Protein AF-A0A497PIT2-F1 (afdb_monomer_lite)

pLDDT: mean 93.41, std 5.1, range [70.62, 97.38]

Foldseek 3Di:
DDPVVVVLVVLLVVLQVVCCVPFVWDWPDDPVCVVQQKTWIAGPQGWIWMDGQQQFIWTPSDPPRTDTPADKDWDWDWDWDDDPPDTDIDIDTDIDGDGHNRSVVSSVVVSVVCCVPPVVD

Radius of gyration: 18.28 Å; chains: 1; bounding box: 51×36×44 Å

Structure (mmCIF, N/CA/C/O backbone):
data_AF-A0A497PIT2-F1
#
_entry.id   AF-A0A497PIT2-F1
#
loop_
_atom_site.group_PDB
_atom_site.id
_atom_site.type_symbol
_atom_site.label_atom_id
_atom_site.label_alt_id
_atom_site.label_comp_id
_atom_site.label_asym_id
_atom_site.label_entity_id
_atom_site.label_seq_id
_atom_site.pdbx_PDB_ins_code
_atom_site.Cartn_x
_atom_site.Cartn_y
_atom_site.Cartn_z
_atom_site.occupancy
_atom_site.B_iso_or_equiv
_atom_site.auth_seq_id
_atom_site.auth_comp_id
_atom_site.aut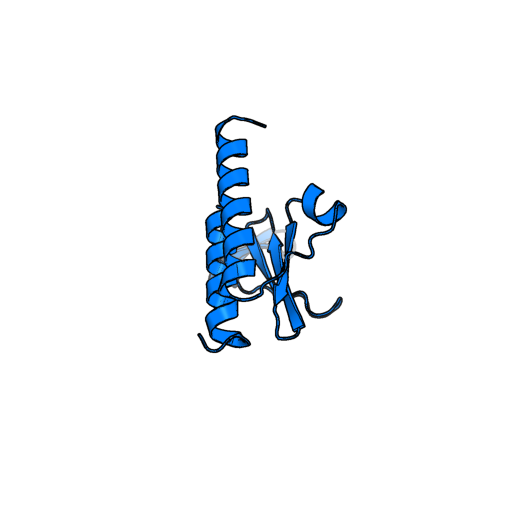h_asym_id
_atom_site.auth_atom_id
_atom_site.pdbx_PDB_model_num
ATOM 1 N N . MET A 1 1 ? -13.817 17.332 -4.713 1.00 77.44 1 MET A N 1
ATOM 2 C CA . MET A 1 1 ? -14.098 15.886 -4.838 1.00 77.44 1 MET A CA 1
ATOM 3 C C . MET A 1 1 ? -15.396 15.741 -5.615 1.00 77.44 1 MET A C 1
ATOM 5 O O . MET A 1 1 ? -16.397 16.308 -5.184 1.00 77.44 1 MET A O 1
ATOM 9 N N . THR A 1 2 ? -15.365 15.097 -6.780 1.00 94.88 2 THR A N 1
ATOM 10 C CA . THR A 1 2 ? -16.552 14.910 -7.636 1.00 94.88 2 THR A CA 1
ATOM 11 C C . THR A 1 2 ? -17.545 13.933 -6.995 1.00 94.88 2 TH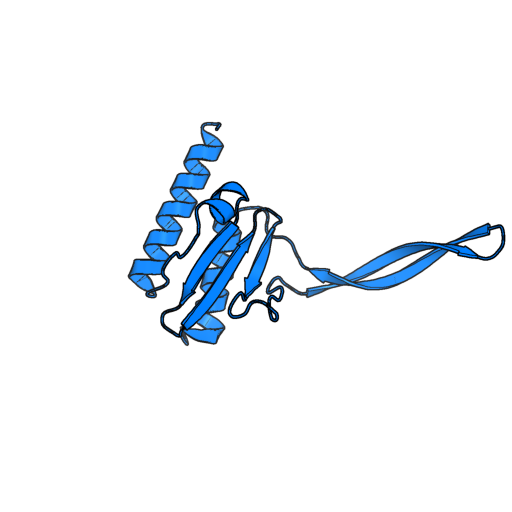R A C 1
ATOM 13 O O . THR A 1 2 ? -17.183 13.215 -6.062 1.00 94.88 2 THR A O 1
ATOM 16 N N . LYS A 1 3 ? -18.795 13.886 -7.481 1.00 96.44 3 LYS A N 1
ATOM 17 C CA . LYS A 1 3 ? -19.820 12.942 -6.990 1.00 96.44 3 LYS A CA 1
ATOM 18 C C . LYS A 1 3 ? -19.321 11.492 -7.038 1.00 96.44 3 LYS A C 1
ATOM 20 O O . LYS A 1 3 ? -19.297 10.825 -6.011 1.00 96.44 3 LYS A O 1
ATOM 25 N N . TRP A 1 4 ? -18.785 11.077 -8.184 1.00 92.56 4 TRP A N 1
ATOM 26 C CA . TRP A 1 4 ? -18.197 9.748 -8.370 1.00 92.56 4 TRP A CA 1
ATOM 27 C C . TRP A 1 4 ? -17.067 9.445 -7.373 1.00 92.56 4 TRP A C 1
ATOM 29 O O . TRP A 1 4 ? -17.020 8.369 -6.786 1.00 92.56 4 TRP A O 1
ATOM 39 N N . GLN A 1 5 ? -16.170 10.406 -7.118 1.00 90.94 5 GLN A N 1
ATOM 40 C CA . GLN A 1 5 ? -15.092 10.222 -6.137 1.00 90.94 5 GLN A CA 1
ATOM 41 C C . GLN A 1 5 ? -15.632 10.024 -4.712 1.00 90.94 5 GLN A C 1
ATOM 43 O O . GLN A 1 5 ? -15.065 9.240 -3.955 1.00 90.94 5 GLN A O 1
ATOM 48 N N . LYS A 1 6 ? -16.721 10.718 -4.348 1.00 94.12 6 LYS A N 1
ATOM 49 C CA . LYS A 1 6 ? -17.385 10.540 -3.047 1.00 94.12 6 LYS A CA 1
ATOM 50 C C . LYS A 1 6 ? -18.018 9.152 -2.933 1.00 94.12 6 LYS A C 1
ATOM 52 O O . LYS A 1 6 ? -17.839 8.504 -1.910 1.00 94.12 6 LYS A O 1
ATOM 57 N N . GLU A 1 7 ? -18.694 8.686 -3.980 1.00 95.12 7 GLU A N 1
ATOM 58 C CA . GLU A 1 7 ? -19.308 7.351 -4.028 1.00 95.12 7 GLU A CA 1
ATOM 59 C C . GLU A 1 7 ? -18.257 6.239 -3.910 1.00 95.12 7 GLU A C 1
ATOM 61 O O . GLU A 1 7 ? -18.412 5.320 -3.110 1.00 95.12 7 GLU A O 1
ATOM 66 N N . GLN A 1 8 ? -17.141 6.347 -4.640 1.00 93.44 8 GLN A N 1
ATOM 67 C CA . GLN A 1 8 ? -16.033 5.393 -4.518 1.00 93.44 8 GLN A CA 1
ATOM 68 C C . GLN A 1 8 ? -15.451 5.373 -3.102 1.00 93.44 8 GLN A C 1
ATOM 70 O O . GLN A 1 8 ? -15.217 4.302 -2.549 1.00 93.44 8 GLN A O 1
ATOM 75 N N . LEU A 1 9 ? -15.266 6.543 -2.485 1.00 93.94 9 LEU A N 1
ATOM 76 C CA . LEU A 1 9 ? -14.778 6.626 -1.111 1.00 93.94 9 LEU A CA 1
ATOM 77 C C . LEU A 1 9 ? -15.757 5.989 -0.114 1.00 93.94 9 LEU A C 1
ATOM 79 O O . LEU A 1 9 ? -15.330 5.287 0.797 1.00 93.94 9 LEU A O 1
ATOM 83 N N . GLN A 1 10 ? -17.063 6.203 -0.289 1.00 95.69 10 GLN A N 1
ATOM 84 C CA . GLN A 1 10 ? -18.088 5.566 0.539 1.00 95.69 10 GLN A CA 1
ATOM 85 C C . GLN A 1 10 ? -18.045 4.041 0.415 1.00 95.69 10 GLN A C 1
ATOM 87 O O . GLN A 1 10 ? -18.050 3.358 1.437 1.00 95.69 10 GLN A O 1
ATOM 92 N N . LEU A 1 11 ? -17.921 3.513 -0.806 1.00 95.88 11 LEU A N 1
ATOM 93 C CA . LEU A 1 11 ? -17.769 2.076 -1.051 1.00 95.88 11 LEU A CA 1
ATOM 94 C C . LEU A 1 11 ? -16.505 1.514 -0.393 1.00 95.88 11 LEU A C 1
ATOM 96 O O . LEU A 1 11 ? -16.554 0.485 0.276 1.00 95.88 11 LEU A O 1
ATOM 100 N N . GLU A 1 12 ? -15.370 2.197 -0.540 1.00 95.19 12 GLU A N 1
ATOM 101 C CA . GLU A 1 12 ? -14.109 1.794 0.086 1.00 95.19 12 GLU A CA 1
ATOM 102 C C . GLU A 1 12 ? -14.172 1.828 1.620 1.00 95.19 12 GLU A C 1
ATOM 104 O O . GLU A 1 12 ? -13.553 0.993 2.285 1.00 95.19 12 GLU A O 1
ATOM 109 N N . ASN A 1 13 ? -14.891 2.789 2.198 1.00 96.56 13 ASN A N 1
ATOM 110 C CA . ASN A 1 13 ? -15.081 2.887 3.643 1.00 96.56 13 ASN A CA 1
ATOM 111 C C . ASN A 1 13 ? -16.003 1.779 4.156 1.00 96.56 13 ASN A C 1
ATOM 113 O O . ASN A 1 13 ? -15.647 1.102 5.117 1.00 96.56 13 ASN A O 1
ATOM 117 N N . ALA A 1 14 ? -17.130 1.542 3.483 1.00 97.25 14 ALA A N 1
ATOM 118 C CA . ALA A 1 14 ? -18.041 0.448 3.810 1.00 97.25 14 ALA A CA 1
ATOM 119 C C . ALA A 1 14 ? -17.327 -0.911 3.742 1.00 97.25 14 ALA A C 1
ATOM 121 O O . ALA A 1 14 ? -17.448 -1.726 4.652 1.00 97.25 14 ALA A O 1
ATOM 122 N N . TYR A 1 15 ? -16.501 -1.120 2.714 1.00 97.00 15 TYR A N 1
ATOM 123 C CA . TYR A 1 15 ? -15.717 -2.344 2.572 1.00 97.00 15 TYR A CA 1
ATOM 124 C C . TYR A 1 15 ? -14.693 -2.522 3.703 1.00 97.00 15 TYR A C 1
ATOM 126 O O . TYR A 1 15 ? -14.515 -3.624 4.214 1.00 97.00 15 TYR A O 1
ATOM 134 N N . ALA A 1 16 ? -14.021 -1.449 4.127 1.00 96.38 16 ALA A N 1
ATOM 135 C CA . ALA A 1 16 ? -13.094 -1.516 5.256 1.00 96.38 16 ALA A CA 1
ATOM 136 C C . ALA A 1 16 ? -13.790 -1.841 6.584 1.00 96.38 16 ALA A C 1
ATOM 138 O O . ALA A 1 16 ? -13.256 -2.625 7.366 1.00 96.38 16 ALA A O 1
ATOM 139 N N . LEU A 1 17 ? -14.989 -1.298 6.810 1.00 97.00 17 LEU A N 1
ATOM 140 C CA . LEU A 1 17 ? -15.809 -1.656 7.968 1.00 97.00 17 LEU A CA 1
ATOM 141 C C . LEU A 1 17 ? -16.231 -3.131 7.928 1.00 97.00 17 LEU A C 1
ATOM 143 O O . LEU A 1 17 ? -16.183 -3.800 8.957 1.00 97.00 17 LEU A O 1
ATOM 147 N N . ALA A 1 18 ? -16.570 -3.661 6.749 1.00 96.81 18 ALA A N 1
ATOM 148 C CA . ALA A 1 18 ? -16.875 -5.082 6.587 1.00 96.81 18 ALA A CA 1
ATOM 149 C C . ALA A 1 18 ? -15.667 -5.971 6.935 1.00 96.81 18 ALA A C 1
ATOM 151 O O . ALA A 1 18 ? -15.812 -6.915 7.703 1.00 96.81 18 ALA A O 1
ATOM 152 N N . MET A 1 19 ? -14.457 -5.630 6.466 1.00 95.75 19 MET A N 1
ATOM 153 C CA . MET A 1 19 ? -13.229 -6.368 6.820 1.00 95.75 19 MET A CA 1
ATOM 154 C C . MET A 1 19 ? -12.954 -6.383 8.332 1.00 95.75 19 MET A C 1
ATOM 156 O O . MET A 1 19 ? -12.464 -7.381 8.865 1.00 95.75 19 MET A O 1
ATOM 160 N N . LEU A 1 20 ? -13.259 -5.285 9.028 1.00 96.38 20 LEU A N 1
ATOM 161 C CA . LEU A 1 20 ? -13.156 -5.219 10.484 1.00 96.38 20 LEU A CA 1
ATOM 162 C C . LEU A 1 20 ? -14.152 -6.171 11.154 1.00 96.38 20 LEU A C 1
ATOM 164 O O . LEU A 1 20 ? -13.763 -6.929 12.037 1.00 96.38 20 LEU A O 1
ATOM 168 N N . HIS A 1 21 ? -15.416 -6.137 10.734 1.00 95.25 21 HIS A N 1
ATOM 169 C CA . HIS A 1 21 ? -16.481 -6.923 11.351 1.00 95.25 21 HIS A CA 1
ATOM 170 C C . HIS A 1 21 ? -16.359 -8.431 11.065 1.00 95.25 21 HIS A C 1
ATOM 172 O O . HIS A 1 21 ? -16.546 -9.244 11.963 1.00 95.25 21 HIS A O 1
ATOM 178 N N . GLU A 1 22 ? -16.040 -8.817 9.828 1.00 93.81 22 GLU A N 1
ATOM 179 C CA . GLU A 1 22 ? -15.981 -10.226 9.405 1.00 93.81 22 GLU A CA 1
ATOM 180 C C . GLU A 1 22 ? -14.699 -10.938 9.857 1.00 93.81 22 GLU A C 1
ATOM 182 O O . GLU A 1 22 ? -14.717 -12.121 10.210 1.00 93.81 22 GLU A O 1
ATOM 187 N N . ASP A 1 23 ? -13.571 -10.228 9.815 1.00 94.31 23 ASP A N 1
ATOM 188 C CA . ASP A 1 23 ? -12.241 -10.836 9.901 1.00 94.31 23 ASP A CA 1
ATOM 189 C C . ASP A 1 23 ? -11.312 -10.147 10.910 1.00 94.31 23 ASP A C 1
ATOM 191 O O . ASP A 1 23 ? -10.137 -10.504 11.017 1.00 94.31 23 ASP A O 1
ATOM 195 N N . GLY A 1 24 ? -11.820 -9.174 11.675 1.00 94.81 24 GLY A N 1
ATOM 196 C CA . GLY A 1 24 ? -11.055 -8.480 12.712 1.00 94.81 24 GLY A CA 1
ATOM 197 C C . GLY A 1 24 ? -9.918 -7.616 12.162 1.00 94.81 24 GLY A C 1
ATOM 198 O O . GLY A 1 24 ? -8.969 -7.312 12.884 1.00 94.81 24 GLY A O 1
ATOM 199 N N . ILE A 1 25 ? -9.966 -7.249 10.877 1.00 96.25 25 ILE A N 1
ATOM 200 C CA . ILE A 1 25 ? -8.919 -6.456 10.229 1.00 96.25 25 ILE A CA 1
ATOM 201 C C . ILE A 1 25 ? -9.154 -4.974 10.533 1.00 96.25 25 ILE A C 1
ATOM 203 O O . ILE A 1 25 ? -10.074 -4.349 10.009 1.00 96.25 25 ILE A O 1
ATOM 207 N N . VAL A 1 26 ? -8.287 -4.389 11.355 1.00 96.69 26 VAL A N 1
ATOM 208 C CA . VAL A 1 26 ? -8.421 -3.006 11.828 1.00 96.69 26 VAL A CA 1
ATOM 209 C C . VAL A 1 26 ? -7.692 -2.049 10.895 1.00 96.69 26 VAL A C 1
ATOM 211 O O . VAL A 1 26 ? -6.523 -2.255 10.574 1.00 96.69 26 VAL A O 1
ATOM 214 N N . GLU A 1 27 ? -8.339 -0.957 10.491 1.00 96.62 27 GLU A N 1
ATOM 215 C CA . GLU A 1 27 ? -7.655 0.126 9.785 1.00 96.62 27 GLU A CA 1
ATOM 216 C C . GLU A 1 27 ? -6.792 0.952 10.754 1.00 96.62 27 GLU A C 1
ATOM 218 O O . GLU A 1 27 ? -7.284 1.517 11.726 1.00 96.62 27 GLU A O 1
ATOM 223 N N . THR A 1 28 ? -5.493 1.049 10.470 1.00 95.50 28 THR A N 1
ATOM 224 C CA . THR A 1 28 ? -4.496 1.790 11.265 1.00 95.50 28 THR A CA 1
A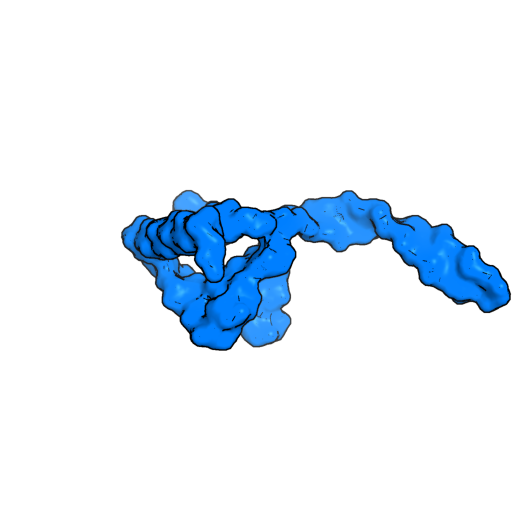TOM 225 C C . THR A 1 28 ? -3.890 2.961 10.487 1.00 95.50 28 THR A C 1
ATOM 227 O O . THR A 1 28 ? -2.782 3.422 10.769 1.00 95.50 28 THR A O 1
ATOM 230 N N . THR A 1 29 ? -4.615 3.455 9.481 1.00 95.25 29 THR A N 1
ATOM 231 C CA . THR A 1 29 ? -4.166 4.527 8.591 1.00 95.25 29 THR A CA 1
ATOM 232 C C . THR A 1 29 ? -3.932 5.841 9.344 1.00 95.25 29 THR A C 1
ATOM 234 O O . THR A 1 29 ? -4.834 6.411 9.952 1.00 95.25 29 THR A O 1
ATOM 237 N N . THR A 1 30 ? -2.723 6.392 9.240 1.00 94.94 30 THR A N 1
ATOM 238 C CA . THR A 1 30 ? -2.391 7.718 9.789 1.00 94.94 30 THR A CA 1
ATOM 239 C C . THR A 1 30 ? -2.886 8.856 8.890 1.00 94.94 30 THR A C 1
ATOM 241 O O . THR A 1 30 ? -3.006 8.707 7.672 1.00 94.94 30 THR A O 1
ATOM 244 N N . LYS A 1 31 ? -3.065 10.062 9.452 1.00 96.06 31 LYS A N 1
ATOM 245 C CA . LYS A 1 31 ? -3.466 11.266 8.688 1.00 96.06 31 LYS A CA 1
ATOM 246 C C . LYS A 1 31 ? -2.546 11.548 7.489 1.00 96.06 31 LYS A C 1
ATOM 248 O O . LYS A 1 31 ? -3.015 11.912 6.412 1.00 96.06 31 LYS A O 1
ATOM 253 N N . ARG A 1 32 ? -1.229 11.350 7.656 1.00 95.19 32 ARG A N 1
ATOM 254 C CA . ARG A 1 32 ? -0.235 11.522 6.580 1.00 95.19 32 ARG A CA 1
ATOM 255 C C . ARG A 1 32 ? -0.422 10.487 5.470 1.00 95.19 32 ARG A C 1
ATOM 257 O O . ARG A 1 32 ? -0.370 10.844 4.297 1.00 95.19 32 ARG A O 1
ATOM 264 N N . GLN A 1 33 ? -0.641 9.224 5.829 1.00 94.00 33 GLN A N 1
ATOM 265 C CA . GLN A 1 33 ? -0.897 8.156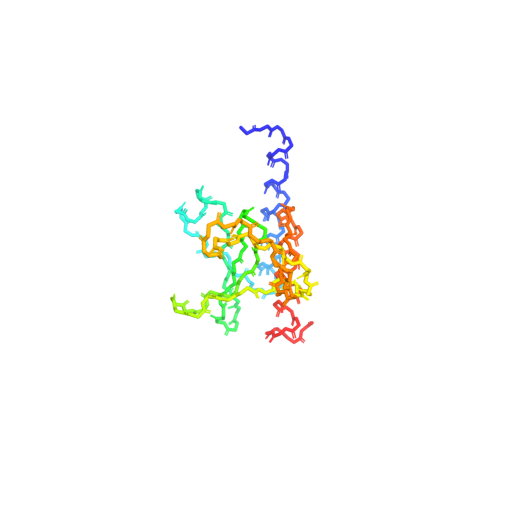 4.859 1.00 94.00 33 GLN A CA 1
ATOM 266 C C . GLN A 1 33 ? -2.191 8.409 4.089 1.00 94.00 33 GLN A C 1
ATOM 268 O O . GLN A 1 33 ? -2.179 8.336 2.863 1.00 94.00 33 GLN A O 1
ATOM 273 N N . TRP A 1 34 ? -3.250 8.823 4.785 1.00 94.19 34 TRP A N 1
ATOM 274 C CA . TRP A 1 34 ? -4.522 9.179 4.168 1.00 94.19 34 TRP A CA 1
ATOM 275 C C . TRP A 1 34 ? -4.368 10.294 3.129 1.00 94.19 34 TRP A C 1
ATOM 277 O O . TRP A 1 34 ? -4.813 10.153 1.992 1.00 94.19 34 TRP A O 1
ATOM 287 N N . LYS A 1 35 ? -3.644 11.372 3.474 1.00 94.06 35 LYS A N 1
ATOM 288 C CA . LYS A 1 35 ? -3.340 12.473 2.540 1.00 94.06 35 LYS A CA 1
ATOM 289 C C . LYS A 1 35 ? -2.593 11.987 1.290 1.00 94.06 35 LYS A C 1
ATOM 291 O O . LYS A 1 35 ? -2.832 12.493 0.197 1.00 94.06 35 LYS A O 1
ATOM 296 N N . ASN A 1 36 ? -1.733 10.982 1.439 1.00 92.50 36 ASN A N 1
ATOM 297 C CA . ASN A 1 36 ? -0.993 10.364 0.337 1.00 92.50 36 ASN A CA 1
ATOM 298 C C . ASN A 1 36 ? -1.810 9.309 -0.441 1.00 92.50 36 ASN A C 1
ATOM 300 O O . ASN A 1 36 ? -1.313 8.752 -1.422 1.00 92.50 36 ASN A O 1
ATOM 304 N N . GLY A 1 37 ? -3.054 9.032 -0.037 1.00 92.06 37 GLY A N 1
ATOM 305 C CA . GLY A 1 37 ? -3.898 7.993 -0.630 1.00 92.06 37 GLY A CA 1
ATOM 306 C C . GLY A 1 37 ? -3.426 6.574 -0.302 1.00 92.06 37 GLY A C 1
ATOM 307 O O . GLY A 1 37 ? -3.575 5.667 -1.121 1.00 92.06 37 GLY A O 1
ATOM 308 N N . THR A 1 38 ? -2.813 6.394 0.866 1.00 95.31 38 THR A N 1
ATOM 309 C CA . THR A 1 38 ? -2.433 5.093 1.416 1.00 95.31 38 THR A CA 1
ATOM 310 C C . THR A 1 38 ? -3.393 4.725 2.536 1.00 95.31 38 THR A C 1
ATOM 312 O O . THR A 1 38 ? -3.628 5.543 3.423 1.00 95.31 38 THR A O 1
ATOM 315 N N . ARG A 1 39 ? -3.889 3.486 2.527 1.00 95.94 39 ARG A N 1
ATOM 316 C CA . ARG A 1 39 ? -4.663 2.908 3.634 1.00 95.94 39 ARG A CA 1
ATOM 317 C C . ARG A 1 39 ? -3.936 1.701 4.197 1.00 95.94 39 ARG A C 1
ATOM 319 O O . ARG A 1 39 ? -3.547 0.827 3.421 1.00 95.94 39 ARG A O 1
ATOM 326 N N . GLN A 1 40 ? -3.732 1.674 5.506 1.00 96.00 40 GLN A N 1
ATOM 327 C CA . GLN A 1 40 ? -3.011 0.625 6.217 1.00 96.00 40 GLN A CA 1
ATOM 328 C C . GLN A 1 40 ? -3.959 -0.136 7.139 1.00 96.00 40 GLN A C 1
ATOM 330 O O . GLN A 1 40 ? -4.810 0.448 7.798 1.00 96.00 40 GLN A O 1
ATOM 335 N N . PHE A 1 41 ? -3.776 -1.446 7.187 1.00 96.69 41 PHE A N 1
ATOM 336 C CA . PHE A 1 41 ? -4.607 -2.386 7.912 1.00 96.69 41 PHE A CA 1
ATOM 337 C C . PHE A 1 41 ? -3.726 -3.295 8.756 1.00 96.69 41 PHE A C 1
ATOM 339 O O . PHE A 1 41 ? -2.688 -3.767 8.288 1.00 96.69 41 PHE A O 1
ATOM 346 N N . LYS A 1 42 ? -4.150 -3.555 9.988 1.00 96.12 42 LYS A N 1
ATOM 347 C CA . LYS A 1 42 ? -3.529 -4.501 10.904 1.00 96.12 42 LYS A CA 1
ATOM 348 C C . LYS A 1 42 ? -4.444 -5.709 11.051 1.00 96.12 42 LYS A C 1
ATOM 350 O O . LYS A 1 42 ? -5.624 -5.572 11.357 1.00 96.12 42 LYS A O 1
ATOM 355 N N . LEU A 1 43 ? -3.888 -6.883 10.792 1.00 95.25 43 LEU A N 1
ATOM 356 C CA . LEU A 1 43 ? -4.586 -8.153 10.923 1.00 95.25 43 LEU A CA 1
ATOM 357 C C . LEU A 1 43 ? -4.620 -8.576 12.400 1.00 95.25 43 LEU A C 1
ATOM 359 O O . LEU A 1 43 ? -3.714 -8.200 13.154 1.00 95.25 43 LEU A O 1
ATOM 363 N N . PRO A 1 44 ? -5.592 -9.412 12.809 1.00 94.19 44 PRO A N 1
ATOM 364 C CA . PRO A 1 44 ? -5.643 -9.958 14.169 1.00 94.19 44 PRO A CA 1
ATOM 365 C C . PRO A 1 44 ? -4.399 -10.793 14.512 1.00 94.19 44 PRO A C 1
ATOM 367 O O . PRO A 1 44 ? -3.960 -10.828 15.655 1.00 94.19 44 PRO A O 1
ATOM 370 N N . THR A 1 45 ? -3.761 -11.389 13.505 1.00 91.94 45 THR A N 1
ATOM 371 C CA . THR A 1 45 ? -2.504 -12.146 13.607 1.00 91.94 45 THR A CA 1
ATOM 372 C C . THR A 1 45 ? -1.252 -11.264 13.748 1.00 91.94 45 THR A C 1
ATOM 374 O O . THR A 1 45 ? -0.136 -11.774 13.823 1.00 91.94 45 THR A O 1
ATOM 377 N N . GLY A 1 46 ? -1.411 -9.935 13.771 1.00 90.44 46 GLY A N 1
ATOM 378 C CA . GLY A 1 46 ? -0.353 -8.962 14.054 1.00 90.44 46 GLY A CA 1
ATOM 379 C C . GLY A 1 46 ? 0.333 -8.352 12.828 1.00 90.44 46 GLY A C 1
ATOM 380 O O . GLY A 1 46 ? 0.969 -7.303 12.953 1.00 90.44 46 GLY A O 1
ATOM 381 N N . GLN A 1 47 ? 0.186 -8.937 11.634 1.00 92.69 47 GLN A N 1
ATOM 382 C CA . GLN A 1 47 ? 0.801 -8.400 10.416 1.00 92.69 47 GLN A CA 1
ATOM 383 C C . GLN A 1 47 ? 0.090 -7.133 9.938 1.00 92.69 47 GLN A C 1
ATOM 385 O O . GLN A 1 47 ? -1.115 -6.962 10.111 1.00 92.69 47 GLN A O 1
ATOM 390 N N . SER A 1 48 ? 0.848 -6.248 9.294 1.00 94.75 48 SER A N 1
ATOM 391 C CA . SER A 1 48 ? 0.318 -5.024 8.695 1.00 94.75 48 SER A CA 1
ATOM 392 C C . SER A 1 48 ? 0.398 -5.084 7.175 1.00 94.75 48 SER A C 1
ATOM 394 O O . SER A 1 48 ? 1.444 -5.409 6.613 1.00 94.75 48 SER A O 1
ATOM 396 N N . LEU A 1 49 ? -0.701 -4.747 6.508 1.00 95.69 49 LEU A N 1
ATOM 397 C CA . LEU A 1 49 ? -0.818 -4.654 5.055 1.00 95.69 49 LEU A CA 1
ATOM 398 C C . LEU A 1 49 ? -1.271 -3.246 4.669 1.00 95.69 49 LEU A C 1
ATOM 400 O O . LEU A 1 49 ? -1.992 -2.599 5.420 1.00 95.69 49 LEU A O 1
ATOM 404 N N . ALA A 1 50 ? -0.883 -2.761 3.493 1.00 96.19 50 ALA A N 1
ATOM 405 C CA . ALA A 1 50 ? -1.313 -1.450 3.022 1.00 96.19 50 ALA A CA 1
ATOM 406 C C . ALA A 1 50 ? -1.638 -1.432 1.530 1.00 96.19 50 ALA A C 1
ATOM 408 O O . ALA A 1 50 ? -0.980 -2.080 0.712 1.00 96.19 50 ALA A O 1
ATOM 409 N N . THR A 1 51 ? -2.638 -0.629 1.178 1.00 97.06 51 THR A N 1
ATOM 410 C CA . THR A 1 51 ? -2.982 -0.276 -0.202 1.00 97.06 51 THR A CA 1
ATOM 411 C C . THR A 1 51 ? -2.483 1.131 -0.508 1.00 97.06 51 THR A C 1
ATOM 413 O O . THR A 1 51 ? -2.592 2.026 0.326 1.00 97.06 51 THR A O 1
ATOM 416 N N . TYR A 1 52 ? -1.937 1.332 -1.705 1.00 95.94 52 TYR A N 1
ATOM 417 C CA . TYR A 1 52 ? -1.368 2.603 -2.147 1.00 95.94 52 TYR A CA 1
ATOM 418 C C . TYR A 1 52 ? -2.105 3.115 -3.383 1.00 95.94 52 TYR A C 1
ATOM 420 O O . TYR A 1 52 ? -2.412 2.344 -4.295 1.00 95.94 52 TYR A O 1
ATOM 428 N N . LYS A 1 53 ? -2.288 4.437 -3.474 1.00 94.69 53 LYS A N 1
ATOM 429 C CA . LYS A 1 53 ? -2.863 5.121 -4.647 1.00 94.69 53 LYS A CA 1
ATOM 430 C C . LYS A 1 53 ? -2.171 4.773 -5.970 1.00 94.69 53 LYS A C 1
ATOM 432 O O . LYS A 1 53 ? -2.820 4.755 -7.008 1.00 94.69 53 LYS A O 1
ATOM 437 N N . SER A 1 54 ? -0.874 4.461 -5.940 1.00 94.81 54 SER A N 1
ATOM 438 C CA . SER A 1 54 ? -0.092 4.034 -7.113 1.00 94.81 54 SER A CA 1
ATOM 439 C C . SER A 1 54 ? -0.446 2.636 -7.638 1.00 94.81 54 SER A C 1
ATOM 441 O O . SER A 1 54 ? 0.165 2.168 -8.592 1.00 94.81 54 SER A O 1
ATOM 443 N N . GLY A 1 55 ? -1.405 1.949 -7.014 1.00 96.06 55 GLY A N 1
ATOM 444 C CA . GLY A 1 55 ? -1.900 0.646 -7.446 1.00 96.06 55 GLY A CA 1
ATOM 445 C C . GLY A 1 55 ? -1.231 -0.548 -6.768 1.00 96.06 55 GLY A C 1
ATOM 446 O O . GLY A 1 55 ? -1.588 -1.695 -7.042 1.00 96.06 55 GLY A O 1
ATOM 447 N N . TYR A 1 56 ? -0.279 -0.295 -5.872 1.00 96.75 56 TYR A N 1
ATOM 448 C CA . TYR A 1 56 ? 0.393 -1.340 -5.110 1.00 96.75 56 TYR A CA 1
ATOM 449 C C . TYR A 1 56 ? -0.398 -1.748 -3.869 1.00 96.75 56 TYR A C 1
ATOM 451 O O . TYR A 1 56 ? -1.003 -0.922 -3.186 1.00 96.75 56 TYR A O 1
ATOM 459 N N . VAL A 1 57 ? -0.297 -3.029 -3.543 1.00 96.81 57 VAL A N 1
ATOM 460 C CA . VAL A 1 57 ? -0.624 -3.608 -2.246 1.00 96.81 57 VAL A CA 1
ATOM 461 C C . VAL A 1 57 ? 0.672 -4.175 -1.677 1.00 96.81 57 VAL A C 1
ATOM 463 O O . VAL A 1 57 ? 1.425 -4.851 -2.386 1.00 96.81 57 VAL A O 1
ATOM 466 N N . ARG A 1 58 ? 0.991 -3.842 -0.428 1.00 95.38 58 ARG A N 1
ATOM 467 C CA . ARG A 1 58 ? 2.266 -4.212 0.197 1.00 95.38 58 ARG A CA 1
ATOM 468 C C . ARG A 1 58 ? 2.057 -4.778 1.586 1.00 95.38 58 ARG A C 1
ATOM 470 O O . ARG A 1 58 ? 1.088 -4.436 2.262 1.00 95.38 58 ARG A O 1
ATOM 477 N N . ARG A 1 59 ? 3.010 -5.603 2.003 1.00 94.06 59 ARG A N 1
ATOM 478 C CA . ARG A 1 59 ? 3.212 -5.938 3.409 1.00 94.06 59 ARG A CA 1
ATOM 479 C C . ARG A 1 59 ? 4.067 -4.848 4.059 1.00 94.06 59 ARG A C 1
ATOM 481 O O . ARG A 1 59 ? 5.013 -4.370 3.438 1.00 94.06 59 ARG A O 1
ATOM 488 N N . CYS A 1 60 ? 3.689 -4.439 5.264 1.00 91.50 60 CYS A N 1
ATOM 489 C CA . CYS A 1 60 ? 4.225 -3.295 6.008 1.00 91.50 60 CYS A CA 1
ATOM 490 C C . CYS A 1 60 ? 4.455 -3.650 7.488 1.00 91.50 60 CYS A C 1
ATOM 492 O O . CYS A 1 60 ? 4.154 -2.859 8.374 1.00 91.50 60 CYS A O 1
ATOM 494 N N . ASP A 1 61 ? 4.916 -4.867 7.761 1.00 83.56 61 ASP A N 1
ATOM 495 C CA . ASP A 1 61 ? 5.152 -5.388 9.112 1.00 83.56 61 ASP A CA 1
ATOM 496 C C . ASP A 1 61 ? 6.432 -4.853 9.772 1.00 83.56 61 ASP A C 1
ATOM 498 O O . ASP A 1 61 ? 6.563 -4.934 10.987 1.00 83.56 61 ASP A O 1
ATOM 502 N N . SER A 1 62 ? 7.350 -4.284 8.991 1.00 77.75 62 SER A N 1
ATOM 503 C CA . SER A 1 62 ? 8.564 -3.627 9.479 1.00 77.75 62 SER A CA 1
ATOM 504 C C . SER A 1 62 ? 8.933 -2.434 8.590 1.00 77.75 62 SER A C 1
ATOM 506 O O . SER A 1 62 ? 8.444 -2.313 7.463 1.00 77.75 62 SER A O 1
ATOM 508 N N . SER A 1 63 ? 9.802 -1.553 9.089 1.00 73.62 63 SER A N 1
ATOM 509 C CA . SER A 1 63 ? 10.316 -0.379 8.370 1.00 73.62 63 SER A CA 1
ATOM 510 C C . SER A 1 63 ? 11.238 -0.741 7.197 1.00 73.62 63 SER A C 1
ATOM 512 O O . SER A 1 63 ? 11.289 -0.006 6.213 1.00 73.62 63 SER A O 1
ATOM 514 N N . ASP A 1 64 ? 11.923 -1.881 7.272 1.00 72.81 64 ASP A N 1
ATOM 515 C CA . ASP A 1 64 ? 12.929 -2.363 6.315 1.00 72.81 64 ASP A CA 1
ATOM 516 C C . ASP A 1 64 ? 12.403 -3.448 5.354 1.00 72.81 64 ASP A C 1
ATOM 518 O O . ASP A 1 64 ? 12.948 -3.647 4.270 1.00 72.81 64 ASP A O 1
ATOM 522 N N . ARG A 1 65 ? 11.309 -4.135 5.708 1.00 70.62 65 ARG A N 1
ATOM 523 C CA . ARG A 1 65 ? 10.774 -5.295 4.961 1.00 70.62 65 ARG A CA 1
ATOM 524 C C . ARG A 1 65 ? 9.465 -4.992 4.244 1.00 70.62 65 ARG A C 1
ATOM 526 O O . ARG A 1 65 ? 8.558 -5.820 4.191 1.00 70.62 65 ARG A O 1
ATOM 533 N N . ILE A 1 66 ? 9.365 -3.806 3.650 1.00 85.56 66 ILE A N 1
ATOM 534 C CA . ILE A 1 66 ? 8.189 -3.413 2.871 1.00 85.56 66 ILE A CA 1
ATOM 535 C C . ILE A 1 66 ? 8.289 -4.007 1.461 1.00 85.56 66 ILE A C 1
ATOM 537 O O . ILE A 1 66 ? 9.061 -3.525 0.632 1.00 85.56 66 ILE A O 1
ATOM 541 N N . TRP A 1 67 ? 7.483 -5.026 1.145 1.00 90.25 67 TRP A N 1
ATOM 542 C CA . TRP A 1 67 ? 7.524 -5.694 -0.166 1.00 90.25 67 TRP A CA 1
ATOM 543 C C . TRP A 1 67 ? 6.160 -5.779 -0.866 1.00 90.25 67 TRP A C 1
ATOM 545 O O . TRP A 1 67 ? 5.095 -5.717 -0.253 1.00 90.25 67 TRP A O 1
ATOM 555 N N . GLN A 1 68 ? 6.208 -5.860 -2.201 1.00 93.75 68 GLN A N 1
ATOM 556 C CA . GLN A 1 68 ? 5.055 -5.763 -3.105 1.00 93.75 68 GLN A CA 1
ATOM 557 C C . GLN A 1 68 ? 4.343 -7.114 -3.269 1.00 93.75 68 GLN A C 1
ATOM 559 O O . GLN A 1 68 ? 4.963 -8.085 -3.709 1.00 93.75 68 GLN A O 1
ATOM 564 N N . LEU A 1 69 ? 3.034 -7.147 -2.999 1.00 95.12 69 LEU A N 1
ATOM 565 C CA . LEU A 1 69 ? 2.205 -8.359 -3.054 1.00 95.12 69 LEU A CA 1
ATOM 566 C C . LEU A 1 69 ? 1.565 -8.610 -4.424 1.00 95.12 69 LEU A C 1
ATOM 568 O O . LEU A 1 69 ? 1.196 -9.738 -4.734 1.00 95.12 69 LEU A O 1
ATOM 572 N N . ASN A 1 70 ? 1.420 -7.568 -5.244 1.00 96.12 70 ASN A N 1
ATOM 573 C CA . ASN A 1 70 ? 0.790 -7.644 -6.562 1.00 96.12 70 ASN A CA 1
ATOM 574 C C . ASN A 1 70 ? 1.369 -8.777 -7.433 1.00 96.12 70 ASN A C 1
ATOM 576 O O . ASN A 1 70 ? 2.555 -9.118 -7.332 1.00 96.12 70 ASN A O 1
ATOM 580 N N . HIS A 1 71 ? 0.558 -9.304 -8.355 1.00 93.88 71 HIS A N 1
ATOM 581 C CA . HIS A 1 71 ? 0.982 -10.363 -9.275 1.00 93.88 71 HIS A CA 1
ATOM 582 C C . HIS A 1 71 ? 2.252 -9.982 -10.041 1.00 93.88 71 HIS A C 1
ATOM 584 O O . HIS A 1 71 ? 2.363 -8.874 -10.574 1.00 93.88 71 HIS A O 1
ATOM 590 N N . LYS A 1 72 ? 3.212 -10.911 -10.068 1.00 95.31 72 LYS A N 1
ATOM 591 C CA . LYS A 1 72 ? 4.508 -10.771 -10.737 1.00 95.31 72 LYS A CA 1
ATOM 592 C C . LYS A 1 72 ? 4.425 -11.369 -12.134 1.00 95.31 72 LYS A C 1
ATOM 594 O O . LYS A 1 72 ? 3.990 -12.505 -12.274 1.00 95.31 72 LYS A O 1
ATOM 599 N N . TYR A 1 73 ? 4.894 -10.643 -13.140 1.00 95.25 73 TYR A N 1
ATOM 600 C CA . TYR A 1 73 ? 5.008 -11.148 -14.509 1.00 95.25 73 TYR A CA 1
ATOM 601 C C . TYR A 1 73 ? 6.345 -10.731 -15.126 1.00 95.25 73 TYR A C 1
ATOM 603 O O . TYR A 1 73 ? 6.975 -9.774 -14.668 1.00 95.25 73 TYR A O 1
ATOM 611 N N . LYS A 1 74 ? 6.813 -11.475 -16.132 1.00 95.38 74 LYS A N 1
ATOM 612 C CA . LYS A 1 74 ? 8.002 -11.107 -16.913 1.00 95.38 74 LYS A CA 1
ATOM 613 C C . LYS A 1 74 ? 7.575 -10.185 -18.050 1.00 95.38 74 LYS A C 1
ATOM 615 O O . LYS A 1 74 ? 6.603 -10.479 -18.738 1.00 95.38 74 LYS A O 1
ATOM 620 N N . ARG A 1 75 ? 8.299 -9.086 -18.250 1.00 93.56 75 ARG A N 1
ATOM 621 C CA . ARG A 1 75 ? 8.118 -8.183 -19.388 1.00 93.56 75 ARG A CA 1
ATOM 622 C C . ARG A 1 75 ? 9.451 -7.904 -20.062 1.00 93.56 75 ARG A C 1
ATOM 624 O O . ARG A 1 75 ? 10.475 -7.759 -19.394 1.00 93.56 75 ARG A O 1
ATOM 631 N N . LYS A 1 76 ? 9.413 -7.750 -21.379 1.00 95.69 76 LYS A N 1
ATOM 632 C CA . LYS A 1 76 ? 10.530 -7.203 -22.143 1.00 95.69 76 LYS A CA 1
ATOM 633 C C . LYS A 1 76 ? 10.602 -5.705 -21.871 1.00 95.69 76 LYS A C 1
ATOM 635 O O . LYS A 1 76 ? 9.630 -4.985 -22.076 1.00 95.69 76 LYS A O 1
ATOM 640 N N . THR A 1 77 ? 11.721 -5.247 -21.331 1.00 93.25 77 THR A N 1
ATOM 641 C CA . THR A 1 77 ? 12.013 -3.825 -21.137 1.00 93.25 77 THR A CA 1
ATOM 642 C C . THR A 1 77 ? 13.187 -3.462 -22.024 1.00 93.25 77 THR A C 1
ATOM 644 O O . THR A 1 77 ? 14.142 -4.227 -22.127 1.00 93.25 77 THR A O 1
ATOM 647 N N . ARG A 1 78 ? 13.106 -2.303 -22.671 1.00 94.62 78 ARG A N 1
ATOM 648 C CA . ARG A 1 78 ? 14.178 -1.777 -23.509 1.00 94.62 78 ARG A CA 1
ATOM 649 C C . ARG A 1 78 ? 14.831 -0.611 -22.800 1.00 94.62 78 ARG A C 1
ATOM 651 O O . ARG A 1 78 ? 14.126 0.298 -22.367 1.00 94.62 78 ARG A O 1
ATOM 658 N N . TRP A 1 79 ? 16.148 -0.663 -22.673 1.00 92.69 79 TRP A N 1
ATOM 659 C CA . TRP A 1 79 ? 16.952 0.428 -22.138 1.00 92.69 79 TRP A CA 1
ATOM 660 C C . TRP A 1 79 ? 17.912 0.893 -23.220 1.00 92.69 79 TRP A C 1
ATOM 662 O O . TRP A 1 79 ? 18.525 0.075 -23.909 1.00 92.69 79 TRP A O 1
ATOM 672 N N . THR A 1 80 ? 18.004 2.206 -23.380 1.00 93.81 80 THR A N 1
ATOM 673 C CA . THR A 1 80 ? 18.970 2.827 -24.279 1.00 93.81 80 THR A CA 1
ATOM 674 C C . THR A 1 80 ? 20.172 3.245 -23.457 1.00 93.81 80 THR A C 1
ATOM 676 O O . THR A 1 80 ? 20.024 3.916 -22.437 1.00 93.81 80 THR A O 1
ATOM 679 N N . PHE A 1 81 ? 21.348 2.831 -23.905 1.00 94.00 81 PHE A N 1
ATOM 680 C CA . PHE A 1 81 ? 22.621 3.179 -23.300 1.00 94.00 81 PHE A CA 1
ATOM 681 C C . PHE A 1 81 ? 23.489 3.901 -24.317 1.00 94.00 81 PHE A C 1
ATOM 683 O O . PHE A 1 81 ? 23.327 3.710 -25.523 1.00 94.00 81 PHE A O 1
ATOM 690 N N . LEU A 1 82 ? 24.424 4.698 -23.817 1.00 95.38 82 LEU A N 1
ATOM 691 C CA . LEU A 1 82 ? 25.526 5.195 -24.620 1.00 95.38 82 LEU A CA 1
ATOM 692 C C . LEU A 1 82 ? 26.631 4.130 -24.611 1.00 95.38 82 LEU A C 1
ATOM 694 O O . LEU A 1 82 ? 27.132 3.780 -23.544 1.00 95.38 82 LEU A O 1
ATOM 698 N N . ASP A 1 83 ? 26.958 3.587 -25.780 1.00 89.56 83 ASP A N 1
ATOM 699 C CA . ASP A 1 83 ? 28.041 2.622 -25.980 1.00 89.56 83 ASP A CA 1
ATOM 700 C C . ASP A 1 83 ? 29.079 3.285 -26.899 1.00 89.56 83 ASP A C 1
ATOM 702 O O . ASP A 1 83 ? 28.877 3.430 -28.109 1.00 89.56 83 ASP A O 1
ATOM 706 N N . GLY A 1 84 ? 30.131 3.843 -26.295 1.00 88.75 84 GLY A N 1
ATOM 707 C CA . GLY A 1 84 ? 31.047 4.762 -26.977 1.00 88.75 84 GLY A CA 1
ATOM 708 C C . GLY A 1 84 ? 30.341 6.047 -27.432 1.00 88.75 84 GLY A C 1
ATOM 709 O O . GLY A 1 84 ? 29.802 6.786 -26.613 1.00 88.75 84 GLY A O 1
ATOM 710 N N . ASN A 1 85 ? 30.335 6.307 -28.744 1.00 91.19 85 ASN A N 1
ATOM 711 C CA . ASN A 1 85 ? 29.684 7.479 -29.352 1.00 91.19 85 ASN A CA 1
ATOM 712 C C . ASN A 1 85 ? 28.270 7.201 -29.897 1.00 91.19 85 ASN A C 1
ATOM 714 O O . ASN A 1 85 ? 27.678 8.083 -30.519 1.00 91.19 85 ASN A O 1
ATOM 718 N N . GLN A 1 86 ? 27.725 5.993 -29.716 1.00 91.56 86 GLN A N 1
ATOM 719 C CA . GLN A 1 86 ? 26.434 5.604 -30.292 1.00 91.56 86 GLN A CA 1
ATOM 720 C C . GLN A 1 86 ? 25.409 5.248 -29.213 1.00 91.56 86 GLN A C 1
ATOM 722 O O . GLN A 1 86 ? 25.732 4.652 -28.185 1.00 91.56 86 GLN A O 1
ATOM 727 N N . LEU A 1 87 ? 24.145 5.601 -29.460 1.00 95.31 87 LEU A N 1
ATOM 728 C CA . LEU A 1 87 ? 23.024 5.177 -28.624 1.00 95.31 87 LEU A CA 1
ATOM 729 C C . LEU A 1 87 ? 22.560 3.785 -29.056 1.00 95.31 87 LEU A C 1
ATOM 731 O O . LEU A 1 87 ? 22.058 3.607 -30.164 1.00 95.31 87 LEU A O 1
ATOM 735 N N . VAL A 1 88 ? 22.693 2.809 -28.161 1.00 94.06 88 VAL A N 1
ATOM 736 C CA . VAL A 1 88 ? 22.304 1.416 -28.399 1.00 94.06 88 VAL A CA 1
ATOM 737 C C . VAL A 1 88 ? 21.129 1.050 -27.500 1.00 94.06 88 VAL A C 1
ATOM 739 O O . VAL A 1 88 ? 21.196 1.175 -26.276 1.00 94.06 88 VAL A O 1
ATOM 742 N N . THR A 1 89 ? 20.045 0.550 -28.095 1.00 94.75 89 THR A N 1
ATOM 743 C CA . THR A 1 89 ? 18.890 0.021 -27.359 1.00 94.75 89 THR A CA 1
ATOM 744 C C . THR A 1 89 ? 19.029 -1.487 -27.164 1.00 94.75 89 THR A C 1
ATOM 746 O O . THR A 1 89 ? 19.050 -2.245 -28.131 1.00 94.75 89 THR A O 1
ATOM 749 N N . LYS A 1 90 ? 19.082 -1.934 -25.905 1.00 93.12 90 LYS A N 1
ATOM 750 C CA . LYS A 1 90 ? 19.154 -3.355 -25.523 1.00 93.12 90 LYS A CA 1
ATOM 751 C C . LYS A 1 90 ? 17.830 -3.802 -24.893 1.00 93.12 90 LYS A C 1
ATOM 753 O O . LYS A 1 90 ? 17.185 -3.035 -24.175 1.00 93.12 90 LYS A O 1
ATOM 758 N N . GLU A 1 91 ? 17.414 -5.037 -25.170 1.00 95.56 91 GLU A N 1
ATOM 759 C CA . GLU A 1 91 ? 16.176 -5.636 -24.654 1.00 95.56 91 GLU A CA 1
ATOM 760 C C . GLU A 1 91 ? 16.480 -6.650 -23.543 1.00 95.56 91 GLU A C 1
ATOM 762 O O . GLU A 1 91 ? 17.318 -7.533 -23.705 1.00 95.56 91 GLU A O 1
ATOM 767 N N . PHE A 1 92 ? 15.772 -6.541 -22.419 1.00 93.88 92 PHE A N 1
ATOM 768 C CA . PHE A 1 92 ? 15.950 -7.397 -21.247 1.00 93.88 92 PHE A CA 1
ATOM 769 C C . PHE A 1 92 ? 14.613 -7.953 -20.768 1.00 93.88 92 PHE A C 1
ATOM 771 O O . PHE A 1 92 ? 13.604 -7.246 -20.733 1.00 93.88 92 PHE A O 1
ATOM 778 N N . ASN A 1 93 ? 14.613 -9.202 -20.307 1.00 95.19 93 ASN A N 1
ATOM 779 C CA . ASN A 1 93 ? 13.472 -9.783 -19.606 1.00 95.19 93 ASN A CA 1
ATOM 780 C C . ASN A 1 93 ? 13.529 -9.395 -18.125 1.00 95.19 93 ASN A C 1
ATOM 782 O O . ASN A 1 93 ? 14.292 -9.973 -17.354 1.00 95.19 93 ASN A O 1
ATOM 786 N N . THR A 1 94 ? 12.711 -8.427 -17.718 1.00 94.81 94 THR A N 1
ATOM 787 C CA . THR A 1 94 ? 12.633 -7.956 -16.330 1.00 94.81 94 THR A CA 1
ATOM 788 C C . THR A 1 94 ? 11.323 -8.383 -15.683 1.00 94.81 94 THR A C 1
ATOM 790 O O . THR A 1 94 ? 10.345 -8.723 -16.351 1.00 94.81 94 THR A O 1
ATOM 793 N N . TYR A 1 95 ? 11.288 -8.390 -14.353 1.00 94.19 95 TYR A N 1
ATOM 794 C CA . TYR A 1 95 ? 10.053 -8.630 -13.620 1.00 94.19 95 TYR A CA 1
ATOM 795 C C . TYR A 1 95 ? 9.299 -7.325 -13.373 1.00 94.19 95 TYR A C 1
ATOM 797 O O . TYR A 1 95 ? 9.879 -6.332 -12.942 1.00 94.19 95 TYR A O 1
ATOM 805 N N . ALA A 1 96 ? 7.987 -7.362 -13.575 1.00 94.06 96 ALA A N 1
ATOM 806 C CA . ALA A 1 96 ? 7.067 -6.276 -13.278 1.00 94.06 96 ALA A CA 1
ATOM 807 C C . ALA A 1 96 ? 5.906 -6.760 -12.401 1.00 94.06 96 ALA A C 1
ATOM 809 O O . ALA A 1 96 ? 5.721 -7.961 -12.176 1.00 94.06 96 ALA A O 1
ATOM 810 N N . ARG A 1 97 ? 5.138 -5.801 -11.874 1.00 94.75 97 ARG A N 1
ATOM 811 C CA . ARG A 1 97 ? 3.975 -6.037 -11.016 1.00 94.75 97 ARG A CA 1
ATOM 812 C C . ARG A 1 97 ? 2.716 -5.462 -11.651 1.00 94.75 97 ARG A C 1
ATOM 814 O O . ARG A 1 97 ? 2.756 -4.367 -12.207 1.00 94.75 97 ARG A O 1
ATOM 821 N N . ALA A 1 98 ? 1.606 -6.190 -11.568 1.00 95.75 98 ALA A N 1
ATOM 822 C CA . ALA A 1 98 ? 0.316 -5.722 -12.070 1.00 95.75 98 ALA A CA 1
ATOM 823 C C . ALA A 1 98 ? -0.293 -4.695 -11.101 1.00 95.75 98 ALA A C 1
ATOM 825 O O . ALA A 1 98 ? -0.621 -5.037 -9.965 1.00 95.75 98 ALA A O 1
ATOM 826 N N . LEU A 1 99 ? -0.419 -3.436 -11.528 1.00 96.38 99 LEU A N 1
ATOM 827 C CA . LEU A 1 99 ? -0.998 -2.361 -10.714 1.00 96.38 99 LEU A CA 1
ATOM 828 C C . LEU A 1 99 ? -2.527 -2.460 -10.685 1.00 96.38 99 LEU A C 1
ATOM 830 O O . LEU A 1 99 ? -3.152 -2.739 -11.704 1.00 96.38 99 LEU A O 1
ATOM 834 N N . ILE A 1 100 ? -3.125 -2.199 -9.522 1.00 96.00 100 ILE A N 1
ATOM 835 C CA . ILE A 1 100 ? -4.576 -2.265 -9.312 1.00 96.00 100 ILE A CA 1
ATOM 836 C C . ILE A 1 100 ? -5.108 -0.848 -9.079 1.00 96.00 100 ILE A C 1
ATOM 838 O O . ILE A 1 100 ? -4.920 -0.273 -8.006 1.00 96.00 100 ILE A O 1
ATOM 842 N N . TRP A 1 101 ? -5.761 -0.262 -10.083 1.00 93.12 101 TRP A N 1
ATOM 843 C CA . TRP A 1 101 ? -6.131 1.161 -10.068 1.00 93.12 101 TRP A CA 1
ATOM 844 C C . TRP A 1 101 ? -7.384 1.492 -9.252 1.00 93.12 101 TRP A C 1
ATOM 846 O O . TRP A 1 101 ? -7.414 2.528 -8.586 1.00 93.12 101 TRP A O 1
ATOM 856 N N . SER A 1 102 ? -8.383 0.608 -9.234 1.00 92.94 102 SER A N 1
ATOM 857 C CA . SER A 1 102 ? -9.564 0.773 -8.376 1.00 92.94 102 SER A CA 1
ATOM 858 C C . SER A 1 102 ? -9.204 0.513 -6.909 1.00 92.94 102 SER A C 1
ATOM 860 O O . SER A 1 102 ? -8.524 -0.468 -6.600 1.00 92.94 102 SER A O 1
ATOM 862 N N . GLY A 1 103 ? -9.636 1.387 -5.994 1.00 93.31 103 GLY A N 1
ATOM 863 C CA . GLY A 1 103 ? -9.340 1.218 -4.571 1.00 93.31 103 GLY A CA 1
ATOM 864 C C . GLY A 1 103 ? -10.124 0.086 -3.927 1.00 93.31 103 GLY A C 1
ATOM 865 O O . GLY A 1 103 ? -9.518 -0.717 -3.222 1.00 93.31 103 GLY A O 1
ATOM 866 N N . VAL A 1 104 ? -11.396 -0.102 -4.285 1.00 95.19 104 VAL A N 1
ATOM 867 C CA . VAL A 1 104 ? -12.164 -1.292 -3.875 1.00 95.19 104 VAL A CA 1
ATOM 868 C C . VAL A 1 104 ? -11.479 -2.575 -4.360 1.00 95.19 104 VAL A C 1
ATOM 870 O O . VAL A 1 104 ? -11.334 -3.526 -3.596 1.00 95.19 104 VAL A O 1
ATOM 873 N N . ALA A 1 105 ? -10.964 -2.598 -5.595 1.00 96.38 105 ALA A N 1
ATOM 874 C CA . ALA A 1 105 ? -10.224 -3.755 -6.102 1.00 96.38 105 ALA A CA 1
ATOM 875 C C . ALA A 1 105 ? -8.920 -4.012 -5.322 1.00 96.38 105 ALA A C 1
ATOM 877 O O . ALA A 1 105 ? -8.576 -5.168 -5.073 1.00 96.38 105 ALA A O 1
ATOM 878 N N . ARG A 1 106 ? -8.209 -2.957 -4.888 1.00 96.4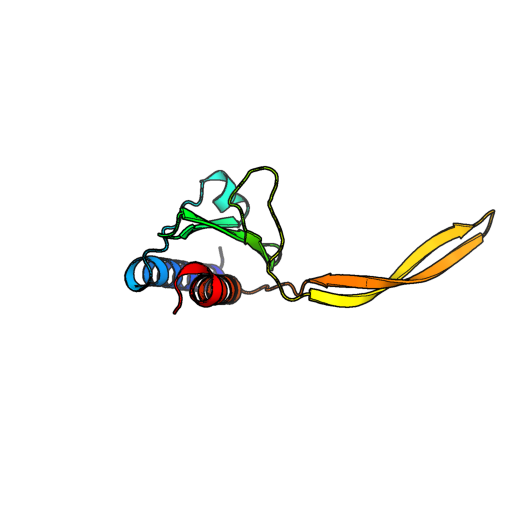4 106 ARG A N 1
ATOM 879 C CA . ARG A 1 106 ? -7.035 -3.098 -4.006 1.00 96.44 106 ARG A CA 1
ATOM 880 C C . ARG A 1 106 ? -7.412 -3.682 -2.649 1.00 96.44 106 ARG A C 1
ATOM 882 O O . ARG A 1 106 ? -6.700 -4.558 -2.167 1.00 96.44 106 ARG A O 1
ATOM 889 N N . LEU A 1 107 ? -8.507 -3.214 -2.049 1.00 96.81 107 LEU A N 1
ATOM 890 C CA . LEU A 1 107 ? -8.998 -3.733 -0.772 1.00 96.81 107 LEU A CA 1
ATOM 891 C C . LEU A 1 107 ? -9.425 -5.196 -0.903 1.00 96.81 107 LEU A C 1
ATOM 893 O O . LEU A 1 107 ? -9.052 -6.008 -0.067 1.00 96.81 107 LEU A O 1
ATOM 897 N N . ASN A 1 108 ? -10.114 -5.562 -1.984 1.00 96.88 108 ASN A N 1
ATOM 898 C CA . ASN A 1 108 ? -10.472 -6.950 -2.272 1.00 96.88 108 ASN A CA 1
ATOM 899 C C . ASN A 1 108 ? -9.231 -7.841 -2.431 1.00 96.88 108 ASN A C 1
ATOM 901 O O . ASN A 1 108 ? -9.137 -8.899 -1.813 1.00 96.88 108 ASN A O 1
ATOM 905 N N . PHE A 1 109 ? -8.230 -7.387 -3.189 1.00 97.38 109 PHE A N 1
ATOM 906 C CA . PHE A 1 109 ? -6.965 -8.108 -3.324 1.00 97.38 109 PHE A CA 1
ATOM 907 C C . PHE A 1 109 ? -6.258 -8.296 -1.973 1.00 97.38 109 PHE A C 1
ATOM 909 O O . PHE A 1 109 ? -5.835 -9.407 -1.653 1.00 97.38 109 PHE A O 1
ATOM 916 N N . LEU A 1 110 ? -6.156 -7.230 -1.170 1.00 96.56 110 LEU A N 1
ATOM 917 C CA . LEU A 1 110 ? -5.576 -7.281 0.174 1.00 96.56 110 LEU A CA 1
ATOM 918 C C . LEU A 1 110 ? -6.344 -8.263 1.064 1.00 96.56 110 LEU A C 1
ATOM 920 O O . LEU A 1 110 ? -5.725 -9.097 1.719 1.00 96.56 110 LEU A O 1
ATOM 924 N N . HIS A 1 111 ? -7.674 -8.199 1.043 1.00 96.62 111 HIS A N 1
ATOM 925 C CA . HIS A 1 111 ? -8.554 -9.046 1.838 1.00 96.62 111 HIS A CA 1
ATOM 926 C C . HIS A 1 111 ? -8.379 -10.530 1.490 1.00 96.62 111 HIS A C 1
ATOM 928 O O . HIS A 1 111 ? -8.132 -11.351 2.371 1.00 96.62 111 HIS A O 1
ATOM 934 N N . LYS A 1 112 ? -8.399 -10.876 0.196 1.00 96.25 112 LYS A N 1
ATOM 935 C CA . LYS A 1 112 ? -8.145 -12.247 -0.276 1.00 96.25 112 LYS A CA 1
ATOM 936 C C . LYS A 1 112 ? -6.757 -12.745 0.113 1.00 96.25 112 LYS A C 1
ATOM 938 O O . LYS A 1 112 ? -6.600 -13.899 0.501 1.00 96.25 112 LYS A O 1
ATOM 943 N N . TYR A 1 113 ? -5.747 -11.881 0.023 1.00 95.50 113 TYR A N 1
ATOM 944 C CA . TYR A 1 113 ? -4.397 -12.223 0.457 1.00 95.50 113 TYR A CA 1
ATOM 945 C C . TYR A 1 113 ? -4.343 -12.493 1.967 1.00 95.50 113 TYR A C 1
ATOM 947 O O . TYR A 1 113 ? -3.723 -13.472 2.382 1.00 95.50 113 TYR A O 1
ATOM 955 N N . ALA A 1 114 ? -5.000 -11.662 2.781 1.00 95.31 114 ALA A N 1
ATOM 956 C CA . ALA A 1 114 ? -5.072 -11.839 4.228 1.00 95.31 114 ALA A CA 1
ATOM 957 C C . ALA A 1 114 ? -5.740 -13.168 4.610 1.00 95.31 114 ALA A C 1
ATOM 959 O O . ALA A 1 114 ? -5.175 -13.926 5.399 1.00 95.31 114 ALA A O 1
ATOM 960 N N . LYS A 1 115 ? -6.881 -13.482 3.983 1.00 95.12 115 LYS A N 1
ATOM 961 C CA . LYS A 1 115 ? -7.618 -14.740 4.176 1.00 95.12 115 LYS A CA 1
ATOM 962 C C . LYS A 1 115 ? -6.749 -15.966 3.910 1.00 95.12 115 LYS A C 1
ATOM 964 O O . LYS A 1 115 ? -6.493 -16.752 4.820 1.00 95.12 115 LYS A O 1
ATOM 969 N N . LYS A 1 116 ? -6.156 -16.007 2.715 1.00 94.81 116 LYS A N 1
ATOM 970 C CA . LYS A 1 116 ? -5.328 -17.124 2.255 1.00 94.81 116 LYS A CA 1
ATOM 971 C C . LYS A 1 116 ? -4.065 -17.356 3.091 1.00 94.81 116 LYS A C 1
ATOM 973 O O . LYS A 1 116 ? -3.662 -18.501 3.250 1.00 94.81 116 LYS A O 1
ATOM 978 N N . ASN A 1 117 ? -3.381 -16.295 3.527 1.00 92.88 117 ASN A N 1
ATOM 979 C CA . ASN A 1 117 ? -2.026 -16.422 4.089 1.00 92.88 117 ASN A CA 1
ATOM 980 C C . ASN A 1 117 ? -1.956 -16.295 5.614 1.00 92.88 117 ASN A C 1
ATOM 982 O O . ASN A 1 117 ? -0.950 -16.699 6.190 1.00 92.88 117 ASN A O 1
ATOM 986 N N . TYR A 1 118 ? -2.956 -15.688 6.257 1.00 92.44 118 TYR A N 1
ATOM 987 C CA . TYR A 1 118 ? -2.896 -15.382 7.690 1.00 92.44 118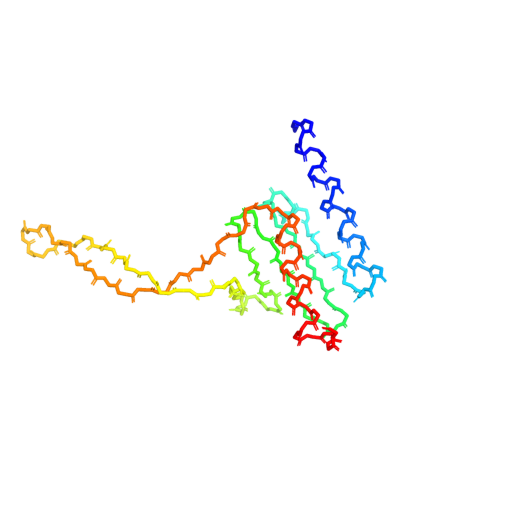 TYR A CA 1
ATOM 988 C C . TYR A 1 118 ? -4.112 -15.870 8.467 1.00 92.44 118 TYR A C 1
ATOM 990 O O . TYR A 1 118 ? -3.958 -16.308 9.600 1.00 92.44 118 TYR A O 1
ATOM 998 N N . LEU A 1 119 ? -5.309 -15.798 7.882 1.00 89.56 119 LEU A N 1
ATOM 999 C CA . LEU A 1 119 ? -6.539 -16.157 8.593 1.00 89.56 119 LEU A CA 1
ATOM 1000 C C . LEU A 1 119 ? -6.957 -17.618 8.379 1.00 89.56 119 LEU A C 1
ATOM 1002 O O . LEU A 1 119 ? -7.873 -18.068 9.057 1.00 89.56 119 LEU A O 1
ATOM 1006 N N . ASN A 1 120 ? -6.295 -18.346 7.469 1.00 81.12 120 ASN A N 1
ATOM 1007 C CA . ASN A 1 120 ? -6.641 -19.715 7.066 1.00 81.12 120 ASN A CA 1
ATOM 1008 C C . ASN A 1 120 ? -8.128 -19.861 6.681 1.00 81.12 120 ASN A C 1
ATOM 1010 O O . ASN A 1 120 ? -8.781 -20.835 7.053 1.00 81.12 120 ASN A O 1
ATOM 1014 N N . LYS A 1 121 ? -8.651 -18.868 5.953 1.00 72.19 121 LYS A N 1
ATOM 1015 C CA . LYS A 1 121 ? -10.023 -18.807 5.428 1.00 72.19 121 LYS A CA 1
ATOM 1016 C C . LYS A 1 121 ? -10.021 -18.647 3.909 1.00 72.19 121 LYS A C 1
ATOM 1018 O O . LYS A 1 121 ? -8.998 -18.168 3.360 1.00 72.19 121 LYS A O 1
#

Sequence (121 aa):
MTKWQKEQLQLENAYALAMLHEDGIVETTTKRQWKNGTRQFKLPTGQSLATYKSGYVRRCDSSDRIWQLNHKYKRKTRWTFLDGNQLVTKEFNTYARALIWSGVARLNFLHKYAKKNYLNK

Secondary structure (DSSP, 8-state):
--HHHHHHHHHHHHHHHHHHHHH--EE---HHHHHTTEEEEE-TTS-EEEEETTS-EEE-SSSS--EE-SPEEEEEEEEEEEETTEEEEEEEEEEEE----SHHHHHHHHHHHHIIIII--